Protein AF-A0A7Y0S5S8-F1 (afdb_monomer_lite)

pLDDT: mean 85.51, std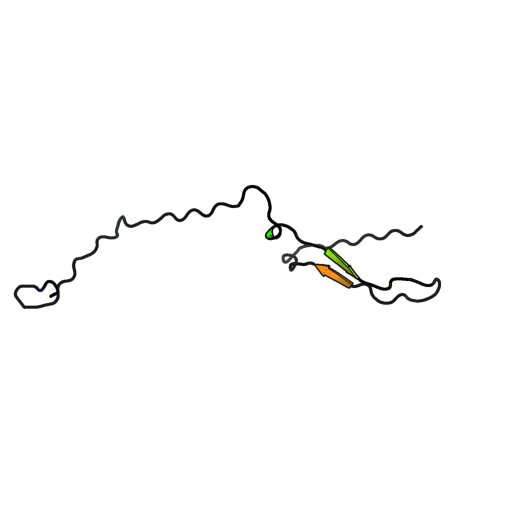 5.91, range [66.75, 93.25]

Secondary structure (DSSP, 8-state):
---B-TT-PBPPP----TT----------SS--GGG---EEEE--S---TTSPPPPPEEEESSPPPTT----------

Foldseek 3Di:
DADADPVRHHDDDPPDCVPVDDDDDDDDDDDDDPVNDKDKDKDADPDDDPPDDGDDIDIDIPDDDPPPDDDDDDDDDD

Organism: Vibrio parahaemolyticus (NCBI:txid670)

Radius of gyration: 31.8 Å; chains: 1; bounding box: 47×38×89 Å

Structure (mmCIF, N/CA/C/O backbone):
data_AF-A0A7Y0S5S8-F1
#
_entry.id   AF-A0A7Y0S5S8-F1
#
loop_
_atom_site.group_PDB
_atom_site.id
_atom_site.type_symbol
_atom_site.label_atom_id
_atom_site.label_alt_id
_atom_site.label_comp_id
_atom_site.label_asym_id
_atom_site.label_entity_id
_atom_site.label_seq_id
_atom_site.pdbx_PDB_ins_code
_atom_site.Cartn_x
_atom_site.Cartn_y
_atom_site.Cartn_z
_atom_site.occupancy
_atom_site.B_iso_or_equiv
_atom_site.auth_seq_id
_atom_site.auth_comp_id
_atom_site.auth_asym_id
_atom_site.auth_atom_id
_atom_site.pdbx_PDB_model_num
ATOM 1 N N . SER A 1 1 ? -14.029 -16.479 54.412 1.00 66.75 1 SER A N 1
ATOM 2 C CA . SER A 1 1 ? -15.389 -17.040 54.440 1.00 66.75 1 SER A CA 1
ATOM 3 C C . SER A 1 1 ? -16.281 -16.184 53.578 1.00 66.75 1 SER A C 1
ATOM 5 O O . SER A 1 1 ? -16.243 -14.975 53.761 1.00 66.75 1 SER A O 1
ATOM 7 N N . GLY A 1 2 ? -16.999 -16.780 52.622 1.00 76.25 2 GLY A N 1
ATOM 8 C CA . GLY A 1 2 ? -18.095 -16.098 51.925 1.00 76.25 2 GLY A CA 1
ATOM 9 C C . GLY A 1 2 ? -19.284 -15.894 52.863 1.00 76.25 2 GLY A C 1
ATOM 10 O O . GLY A 1 2 ? -19.307 -16.479 53.952 1.00 76.25 2 GLY A O 1
ATOM 11 N N . ILE A 1 3 ? -20.240 -15.058 52.467 1.00 81.88 3 ILE A N 1
ATOM 12 C CA . ILE A 1 3 ? -21.486 -14.913 53.216 1.00 81.88 3 ILE A CA 1
ATOM 13 C C . ILE A 1 3 ? -22.370 -16.133 52.900 1.00 81.88 3 ILE A C 1
ATOM 15 O O . ILE A 1 3 ? -22.427 -16.604 51.763 1.00 81.88 3 ILE A O 1
ATOM 19 N N . VAL A 1 4 ? -22.998 -16.701 53.928 1.00 84.25 4 VAL A N 1
ATOM 20 C CA . VAL A 1 4 ? -23.936 -17.827 53.819 1.00 84.25 4 VAL A CA 1
ATOM 21 C C . VAL A 1 4 ? -25.231 -17.479 54.555 1.00 84.25 4 VAL A C 1
ATOM 23 O O . VAL A 1 4 ? -25.195 -16.686 55.499 1.00 84.25 4 VAL A O 1
ATOM 26 N N . ASP A 1 5 ? -26.366 -18.025 54.119 1.00 83.81 5 ASP A N 1
ATOM 27 C CA . ASP A 1 5 ? -27.645 -17.859 54.824 1.00 83.81 5 ASP A CA 1
ATOM 28 C C . ASP A 1 5 ? -27.727 -18.722 56.107 1.00 83.81 5 ASP A C 1
ATOM 30 O O . ASP A 1 5 ? -26.770 -19.404 56.489 1.00 83.81 5 ASP A O 1
ATOM 34 N N . SER A 1 6 ? -28.871 -18.691 56.804 1.00 87.69 6 SER A N 1
ATOM 35 C CA . SER A 1 6 ? -29.099 -19.486 58.025 1.00 87.69 6 SER A CA 1
ATOM 36 C C . SER A 1 6 ? -29.072 -20.999 57.798 1.00 87.69 6 SER A C 1
ATOM 38 O O . SER A 1 6 ? -28.878 -21.747 58.755 1.00 87.69 6 SER A O 1
ATOM 40 N N . ASP A 1 7 ? -29.221 -21.436 56.550 1.00 93.25 7 ASP A N 1
ATOM 41 C CA . ASP A 1 7 ? -29.175 -22.835 56.133 1.00 93.25 7 ASP A CA 1
ATOM 42 C C . ASP A 1 7 ? -27.798 -23.201 55.539 1.00 93.25 7 ASP A C 1
ATOM 44 O O . ASP A 1 7 ? -27.598 -24.306 55.036 1.00 93.25 7 ASP A O 1
ATOM 48 N N . SER A 1 8 ? -26.809 -22.305 55.671 1.00 89.81 8 SER A N 1
ATOM 49 C CA . SER A 1 8 ? -25.435 -22.448 55.171 1.00 89.81 8 SER A CA 1
ATOM 50 C C . SER A 1 8 ? -25.309 -22.518 53.645 1.00 89.81 8 SER A C 1
ATOM 52 O O . SER A 1 8 ? -24.289 -22.993 53.133 1.00 89.81 8 SER A O 1
ATOM 54 N N . ASN A 1 9 ? -26.296 -22.019 52.900 1.00 89.06 9 ASN A N 1
ATOM 55 C CA . ASN A 1 9 ? -26.172 -21.894 51.452 1.00 89.06 9 ASN A CA 1
ATOM 56 C C . ASN A 1 9 ? -25.268 -20.702 51.110 1.00 89.06 9 ASN A C 1
ATOM 58 O O . ASN A 1 9 ? -25.400 -19.649 51.738 1.00 89.06 9 ASN A O 1
ATOM 62 N N . PRO A 1 10 ? -24.368 -20.820 50.115 1.00 84.44 10 PRO A N 1
ATOM 63 C CA . PRO A 1 10 ? -23.595 -19.681 49.637 1.00 84.44 10 PRO A CA 1
ATOM 64 C C . PRO A 1 10 ? -24.541 -18.611 49.093 1.00 84.44 10 PRO A C 1
ATOM 66 O O . PRO A 1 10 ? -25.292 -18.862 48.149 1.00 84.44 10 PRO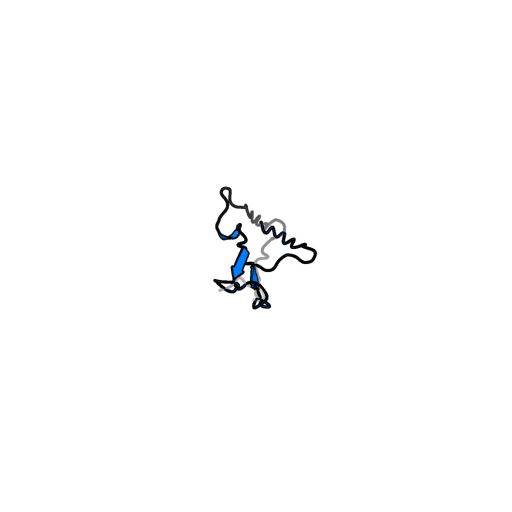 A O 1
ATOM 69 N N . ILE A 1 11 ? -24.483 -17.418 49.682 1.00 78.62 11 ILE A N 1
ATOM 70 C CA . ILE A 1 11 ? -25.160 -16.241 49.149 1.00 78.62 11 ILE A CA 1
ATOM 71 C C . ILE A 1 11 ? -24.128 -15.375 48.437 1.00 78.62 11 ILE A C 1
ATOM 73 O O . ILE A 1 11 ? -23.059 -15.079 48.966 1.00 78.62 11 ILE A O 1
ATOM 77 N N . PHE A 1 12 ? -24.441 -15.009 47.201 1.00 77.88 12 PHE A N 1
ATOM 78 C CA . PHE A 1 12 ? -23.670 -14.032 46.446 1.00 77.88 12 PHE A CA 1
ATOM 79 C C . PHE A 1 12 ? -24.306 -12.663 46.669 1.00 77.88 12 PHE A C 1
ATOM 81 O O . PHE A 1 12 ? -25.530 -12.536 46.570 1.00 77.88 12 PHE A O 1
ATOM 88 N N . GLU A 1 13 ? -23.508 -11.630 46.938 1.00 74.69 13 GLU A N 1
ATOM 89 C CA . GLU A 1 13 ? -24.005 -10.264 46.814 1.00 74.69 13 GLU A CA 1
ATOM 90 C C . GLU A 1 13 ? -24.443 -10.050 45.360 1.00 74.69 13 GLU A C 1
ATOM 92 O O . GLU A 1 13 ? -23.648 -10.177 44.427 1.00 74.69 13 GLU A O 1
ATOM 97 N N . ALA A 1 14 ? -25.724 -9.747 45.149 1.00 75.12 14 ALA A N 1
ATOM 98 C CA . ALA A 1 14 ? -26.206 -9.359 43.835 1.00 75.12 14 ALA A CA 1
ATOM 99 C C . ALA A 1 14 ? -25.561 -8.014 43.466 1.00 75.12 14 ALA A C 1
ATOM 101 O O . ALA A 1 14 ? -25.940 -6.966 43.991 1.00 75.12 14 ALA A O 1
ATOM 102 N N . LEU A 1 15 ? -24.557 -8.045 42.588 1.00 74.00 15 LEU A N 1
ATOM 103 C CA . LEU A 1 15 ? -23.991 -6.834 42.005 1.00 74.00 15 LEU A CA 1
ATOM 104 C C . LEU A 1 15 ? -25.062 -6.204 41.107 1.00 74.00 15 LEU A C 1
ATOM 106 O O . LEU A 1 15 ? -25.437 -6.779 40.088 1.00 74.00 15 LEU A O 1
ATOM 110 N N . ASN A 1 16 ? -25.576 -5.036 41.495 1.00 76.19 16 ASN A N 1
ATOM 111 C CA . ASN A 1 16 ? -26.473 -4.259 40.646 1.00 76.19 16 ASN A CA 1
ATOM 112 C C . ASN A 1 16 ? -25.643 -3.567 39.554 1.00 76.19 16 ASN A C 1
ATOM 114 O O . ASN A 1 16 ? -24.845 -2.677 39.851 1.00 76.19 16 ASN A O 1
ATOM 118 N N . LEU A 1 17 ? -25.827 -4.002 38.307 1.00 79.62 17 LEU A N 1
ATOM 119 C CA . LEU A 1 17 ? -25.123 -3.489 37.129 1.00 79.62 17 LEU A CA 1
ATOM 120 C C . LEU A 1 17 ? -26.036 -2.687 36.194 1.00 79.62 17 LEU A C 1
ATOM 122 O O . LEU A 1 17 ? -25.582 -2.270 35.131 1.00 79.62 17 LEU A O 1
ATOM 126 N N . ASP A 1 18 ? -27.284 -2.418 36.586 1.00 83.38 18 ASP A N 1
ATOM 127 C CA . ASP A 1 18 ? -28.284 -1.750 35.738 1.00 83.38 18 ASP A CA 1
ATOM 128 C C . ASP A 1 18 ? -27.869 -0.314 35.345 1.00 83.38 18 ASP A C 1
ATOM 130 O O . ASP A 1 18 ? -28.434 0.284 34.430 1.00 83.38 18 ASP A O 1
ATOM 134 N N . ASN A 1 19 ? -26.836 0.233 36.000 1.00 72.94 19 ASN A N 1
ATOM 135 C CA . ASN A 1 19 ? -26.212 1.523 35.696 1.00 72.94 19 ASN A CA 1
ATOM 136 C C . ASN A 1 19 ? -24.675 1.456 35.571 1.00 72.94 19 ASN A C 1
ATOM 138 O O . ASN A 1 19 ? -24.009 2.489 35.644 1.00 72.94 19 ASN A O 1
ATOM 142 N N . ALA A 1 20 ? -24.092 0.267 35.403 1.00 79.31 20 ALA A N 1
ATOM 143 C CA . ALA A 1 20 ? -22.652 0.108 35.214 1.00 79.31 20 ALA A CA 1
ATOM 144 C C . ALA A 1 20 ? -22.297 0.265 33.725 1.00 79.31 20 ALA A C 1
ATOM 146 O O . ALA A 1 20 ? -22.255 -0.715 32.984 1.00 79.31 20 ALA A O 1
ATOM 147 N N . PHE A 1 21 ? -22.053 1.501 33.282 1.00 82.12 21 PHE A N 1
ATOM 148 C CA . PHE A 1 21 ? -21.561 1.785 31.933 1.00 82.12 21 PHE A CA 1
ATOM 149 C C . PHE A 1 21 ? -20.125 2.315 31.965 1.00 82.12 21 PHE A C 1
ATOM 151 O O . PHE A 1 21 ? -19.740 3.044 32.880 1.00 82.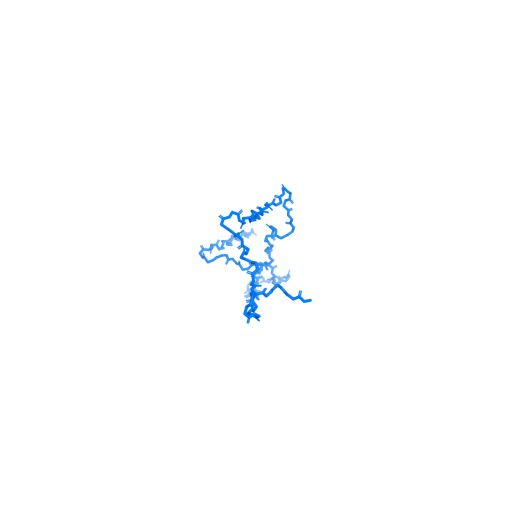12 21 PHE A O 1
ATOM 158 N N . VAL A 1 22 ? -19.344 1.949 30.951 1.00 84.38 22 VAL A N 1
ATOM 159 C CA . VAL A 1 22 ? -18.025 2.522 30.676 1.00 84.38 22 VAL A CA 1
ATOM 160 C C . VAL A 1 22 ? -18.036 3.019 29.238 1.00 84.38 22 VAL A C 1
ATOM 162 O O . VAL A 1 22 ? -18.029 2.223 28.301 1.00 84.38 22 VAL A O 1
ATOM 165 N N . ASP A 1 23 ? -18.040 4.337 29.067 1.00 85.75 23 ASP A N 1
ATOM 166 C CA . ASP A 1 23 ? -17.790 4.969 27.775 1.00 85.75 23 ASP A CA 1
ATOM 167 C C . ASP A 1 23 ? -16.296 4.870 27.455 1.00 85.75 23 ASP A C 1
ATOM 169 O O . ASP A 1 23 ? -15.452 5.347 28.214 1.00 85.75 23 ASP A O 1
ATOM 173 N N . THR A 1 24 ? -15.958 4.241 26.328 1.00 85.25 24 THR A N 1
ATOM 174 C CA . THR A 1 24 ? -14.603 4.290 25.766 1.00 85.25 24 THR A CA 1
ATOM 175 C C . THR A 1 24 ? -14.630 5.193 24.543 1.00 85.25 24 THR A C 1
ATOM 177 O O . THR A 1 24 ? -15.257 4.861 23.540 1.00 85.25 24 THR A O 1
ATOM 180 N N . THR A 1 25 ? -13.950 6.333 24.625 1.00 87.50 25 THR A N 1
ATOM 181 C CA . THR A 1 25 ? -13.788 7.247 23.491 1.00 87.50 25 THR A CA 1
ATOM 182 C C . THR A 1 25 ? -12.507 6.897 22.745 1.00 87.50 25 THR A C 1
ATOM 184 O O . THR A 1 25 ? -11.438 6.846 23.349 1.00 87.50 25 THR A O 1
ATOM 187 N N . ILE A 1 26 ? -12.611 6.680 21.434 1.00 84.62 26 ILE A N 1
ATOM 188 C CA . ILE A 1 26 ? -11.464 6.619 20.524 1.00 84.62 26 ILE A CA 1
ATOM 189 C C . ILE A 1 26 ? -11.445 7.952 19.782 1.00 84.62 26 ILE A C 1
ATOM 191 O O . ILE A 1 26 ? -12.432 8.303 19.134 1.00 84.62 26 ILE A O 1
ATOM 195 N N . SER A 1 27 ? -10.351 8.693 19.914 1.00 90.00 27 SER A N 1
ATOM 196 C CA . SER A 1 27 ? -10.109 9.899 19.128 1.00 90.00 27 SER A CA 1
ATOM 197 C C . SER A 1 27 ? -9.057 9.588 18.085 1.00 90.00 27 SER A C 1
ATOM 199 O O . SER A 1 27 ? -8.062 8.938 18.405 1.00 90.00 27 SER A O 1
ATOM 201 N N . ASP A 1 28 ? -9.296 10.065 16.869 1.00 90.44 28 ASP A N 1
ATOM 202 C CA . ASP A 1 28 ? -8.245 10.129 15.869 1.00 90.44 28 ASP A CA 1
ATOM 203 C C . ASP A 1 28 ? -7.169 11.118 16.309 1.00 90.44 28 ASP A C 1
ATOM 205 O O . ASP A 1 28 ? -7.384 11.977 17.182 1.00 90.44 28 ASP A O 1
ATOM 209 N N . GLU A 1 29 ? -6.001 10.955 15.724 1.00 92.62 29 GLU A N 1
ATOM 210 C CA . GLU A 1 29 ? -4.880 11.835 15.963 1.00 92.62 29 GLU A CA 1
ATOM 211 C C . GLU A 1 29 ? -5.119 13.201 15.236 1.00 92.62 29 GLU A C 1
ATOM 213 O O . GLU A 1 29 ? -6.072 13.354 14.471 1.00 92.62 29 GLU A O 1
ATOM 218 N N . THR A 1 30 ? -4.366 14.260 15.566 1.00 91.94 30 THR A N 1
ATOM 219 C CA . THR A 1 30 ? -4.572 15.606 14.971 1.00 91.94 30 THR A CA 1
ATOM 220 C C . THR A 1 30 ? -3.578 15.994 13.870 1.00 91.94 30 THR A C 1
ATOM 222 O O . THR A 1 30 ? -3.864 16.910 13.098 1.00 91.94 30 THR A O 1
ATOM 225 N N . ASP A 1 31 ? -2.392 15.396 13.881 1.00 92.94 31 ASP A N 1
ATOM 226 C CA . ASP A 1 31 ? -1.282 15.559 12.945 1.00 92.94 31 ASP A CA 1
ATOM 227 C C . ASP A 1 31 ? -0.880 14.220 12.270 1.00 92.94 31 ASP A C 1
ATOM 229 O O . ASP A 1 31 ? -0.178 13.415 12.893 1.00 92.94 31 ASP A O 1
ATOM 233 N N . PRO A 1 32 ? -1.250 14.008 10.991 1.00 88.94 32 PRO A N 1
ATOM 234 C CA . PRO A 1 32 ? -1.140 12.714 10.321 1.00 88.94 32 PRO A CA 1
ATOM 235 C C . PRO A 1 32 ? 0.214 12.023 10.480 1.00 88.94 32 PRO A C 1
ATOM 237 O O . PRO A 1 32 ? 1.276 12.594 10.198 1.00 88.94 32 PRO A O 1
ATOM 240 N N . GLY A 1 33 ? 0.163 10.757 10.879 1.00 88.50 33 GLY A N 1
ATOM 241 C CA . GLY A 1 33 ? 1.315 9.886 11.026 1.00 88.50 33 GLY A CA 1
ATOM 242 C C . GLY A 1 33 ? 1.715 9.190 9.719 1.00 88.50 33 GLY A C 1
ATOM 243 O O . GLY A 1 33 ? 1.032 9.266 8.692 1.00 88.50 33 GLY A O 1
ATOM 244 N N . PRO A 1 34 ? 2.853 8.476 9.711 1.00 84.25 34 PRO A N 1
ATOM 245 C CA . PRO A 1 34 ? 3.243 7.635 8.578 1.00 84.25 34 PRO A CA 1
ATOM 246 C C . PRO A 1 34 ? 2.201 6.556 8.234 1.00 84.25 34 PRO A C 1
ATOM 248 O O . PRO A 1 34 ? 2.112 6.158 7.075 1.00 84.25 34 PRO A O 1
ATOM 251 N N . GLU A 1 35 ? 1.411 6.105 9.205 1.00 85.62 35 GLU A N 1
ATOM 252 C CA . GLU A 1 35 ? 0.274 5.195 9.033 1.00 85.62 35 GLU A CA 1
ATOM 253 C C . GLU A 1 35 ? -0.852 5.766 8.155 1.00 85.62 35 GLU A C 1
ATOM 255 O O . GLU A 1 35 ? -1.597 4.992 7.554 1.00 85.62 35 GLU A O 1
ATOM 260 N N . ASP A 1 36 ? -0.935 7.091 8.014 1.00 86.94 36 ASP A N 1
ATOM 261 C CA . ASP A 1 36 ? -1.932 7.774 7.181 1.00 86.94 36 ASP A CA 1
ATOM 262 C C . ASP A 1 36 ? -1.465 7.962 5.730 1.00 86.94 36 ASP A C 1
ATOM 264 O O . ASP A 1 36 ? -2.193 8.485 4.880 1.00 86.94 36 ASP A O 1
ATOM 268 N N . THR A 1 37 ? -0.234 7.548 5.419 1.00 86.00 37 THR A N 1
ATOM 269 C CA . THR A 1 37 ? 0.389 7.780 4.116 1.00 86.00 37 THR A CA 1
ATOM 270 C C . THR A 1 37 ? 0.563 6.484 3.334 1.00 86.00 37 THR A C 1
ATOM 272 O O . THR A 1 37 ? 1.373 5.629 3.680 1.00 86.00 37 THR A O 1
ATOM 275 N N . VAL A 1 38 ? -0.104 6.388 2.181 1.00 87.56 38 VAL A N 1
ATOM 276 C CA . VAL A 1 38 ? 0.132 5.305 1.216 1.00 87.56 38 VAL A CA 1
ATOM 277 C C . VAL A 1 38 ? 1.237 5.708 0.242 1.00 87.56 38 VAL A C 1
ATOM 279 O O . VAL A 1 38 ? 1.151 6.737 -0.430 1.00 87.56 38 VAL A O 1
ATOM 282 N N . THR A 1 39 ? 2.265 4.870 0.117 1.00 88.31 39 THR A N 1
ATOM 283 C CA . THR A 1 39 ? 3.386 5.099 -0.806 1.00 88.31 39 THR A CA 1
ATOM 284 C C . THR A 1 39 ? 3.227 4.269 -2.076 1.00 88.31 39 THR A C 1
ATOM 286 O O . THR A 1 39 ? 2.938 3.074 -2.016 1.00 88.31 39 THR A O 1
ATOM 289 N N . VAL A 1 40 ? 3.477 4.882 -3.237 1.00 89.31 40 VAL A N 1
ATOM 290 C CA . VAL A 1 40 ? 3.519 4.198 -4.539 1.00 89.31 40 VAL A CA 1
ATOM 291 C C . VAL A 1 40 ? 4.964 4.115 -5.014 1.00 89.31 40 VAL A C 1
ATOM 293 O O . VAL A 1 40 ? 5.636 5.134 -5.155 1.00 89.31 40 VAL A O 1
ATOM 296 N N . THR A 1 41 ? 5.437 2.903 -5.290 1.00 91.00 41 THR A N 1
ATOM 297 C CA . THR A 1 41 ? 6.780 2.659 -5.832 1.00 91.00 41 THR A CA 1
ATOM 298 C C . THR A 1 41 ? 6.672 2.068 -7.230 1.00 91.00 41 THR A C 1
ATOM 300 O O . THR A 1 41 ? 5.886 1.150 -7.450 1.00 91.00 41 THR A O 1
ATOM 303 N N . MET A 1 42 ? 7.475 2.572 -8.168 1.00 91.31 42 MET A N 1
ATOM 304 C CA . MET A 1 42 ? 7.609 2.021 -9.515 1.00 91.31 42 MET A CA 1
ATOM 305 C C . MET A 1 42 ? 9.045 1.542 -9.720 1.00 91.31 42 MET A C 1
ATOM 307 O O . MET A 1 42 ? 9.991 2.312 -9.558 1.00 91.31 42 MET A O 1
ATOM 311 N N . THR A 1 43 ? 9.209 0.274 -10.076 1.00 92.50 43 THR A N 1
ATOM 312 C CA . THR A 1 43 ? 10.502 -0.334 -10.399 1.00 92.50 43 THR A CA 1
ATOM 313 C C . THR A 1 43 ? 10.495 -0.840 -11.831 1.00 92.50 43 T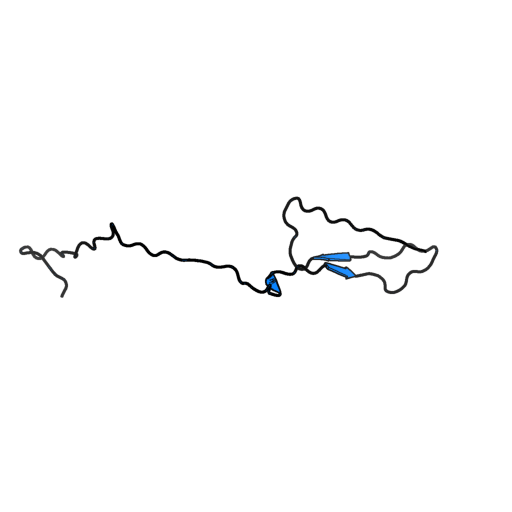HR A C 1
ATOM 315 O O . THR A 1 43 ? 9.457 -1.210 -12.370 1.00 92.50 4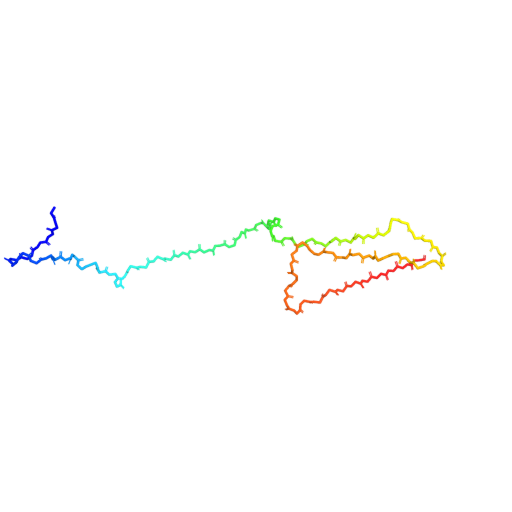3 THR A O 1
ATOM 318 N N . GLY A 1 44 ? 11.656 -0.838 -12.471 1.00 91.31 44 GLY A N 1
ATOM 319 C CA . GLY A 1 44 ? 11.821 -1.353 -13.822 1.00 91.31 44 GLY A CA 1
ATOM 320 C C . GLY A 1 44 ? 13.226 -1.089 -14.350 1.00 91.31 44 GLY A C 1
ATOM 321 O O . GLY A 1 44 ? 14.114 -0.717 -13.574 1.00 91.31 44 GLY A O 1
ATOM 322 N N . PRO A 1 45 ? 13.459 -1.307 -15.650 1.00 91.62 45 PRO A N 1
ATOM 323 C CA . PRO A 1 45 ? 14.780 -1.164 -16.244 1.00 91.62 45 PRO A CA 1
ATOM 324 C C . PRO A 1 45 ? 15.297 0.279 -16.143 1.00 91.62 45 PRO A C 1
ATOM 326 O O . PRO A 1 45 ? 14.586 1.240 -16.432 1.00 91.62 45 PRO A O 1
ATOM 329 N N . ALA A 1 46 ? 16.566 0.416 -15.743 1.00 89.44 46 ALA A N 1
ATOM 330 C CA . ALA A 1 46 ? 17.235 1.710 -15.575 1.00 89.44 46 ALA A CA 1
ATOM 331 C C . ALA A 1 46 ? 17.549 2.407 -16.908 1.00 89.44 46 ALA A C 1
ATOM 333 O O . ALA A 1 46 ? 17.689 3.624 -16.952 1.00 89.44 46 ALA A O 1
ATOM 334 N N . ASN A 1 47 ? 17.678 1.629 -17.984 1.00 87.62 47 ASN A N 1
ATOM 335 C CA . ASN A 1 47 ? 17.917 2.119 -19.333 1.00 87.62 47 ASN A CA 1
ATOM 336 C C . ASN A 1 47 ? 17.003 1.370 -20.295 1.00 87.62 47 ASN A C 1
ATOM 338 O O . ASN A 1 47 ? 16.764 0.173 -20.127 1.00 87.62 47 ASN A O 1
ATOM 342 N N . VAL A 1 48 ? 16.546 2.074 -21.319 1.00 89.56 48 VAL A N 1
ATOM 343 C CA . VAL A 1 48 ? 15.743 1.525 -22.409 1.00 89.56 48 VAL A CA 1
ATOM 344 C C . VAL A 1 48 ? 16.457 1.828 -23.722 1.00 89.56 48 VAL A C 1
ATOM 346 O O . VAL A 1 48 ? 17.071 2.886 -23.859 1.00 89.56 48 VAL A O 1
ATOM 349 N N . VAL A 1 49 ? 16.431 0.882 -24.659 1.00 91.06 49 VAL A N 1
ATOM 350 C CA . VAL A 1 49 ? 17.054 1.022 -25.981 1.00 91.06 49 VAL A CA 1
ATOM 351 C C . VAL A 1 49 ? 15.951 1.161 -27.020 1.00 91.06 49 VAL A C 1
ATOM 353 O O . VAL A 1 49 ? 14.959 0.437 -26.981 1.00 91.06 49 VAL A O 1
ATOM 356 N N . GLU A 1 50 ? 16.109 2.114 -27.935 1.00 88.38 50 GLU A N 1
ATOM 357 C CA . GLU A 1 50 ? 15.140 2.341 -29.003 1.00 88.38 50 GLU A CA 1
ATOM 358 C C . GLU A 1 50 ? 15.079 1.143 -29.959 1.00 88.38 50 GLU A C 1
ATOM 360 O O . GLU A 1 50 ? 16.104 0.598 -30.364 1.00 88.38 50 GLU A O 1
ATOM 365 N N . GLY A 1 51 ? 13.861 0.752 -30.334 1.00 89.38 51 GLY A N 1
ATOM 366 C CA . GLY A 1 51 ? 13.611 -0.382 -31.224 1.00 89.38 51 GLY A CA 1
ATOM 367 C C . GLY A 1 51 ? 13.509 -1.731 -30.511 1.00 89.38 51 GLY A C 1
ATOM 368 O O . GLY A 1 51 ? 12.989 -2.674 -31.108 1.00 89.38 51 GLY A O 1
ATOM 369 N N . ASP A 1 52 ? 13.905 -1.807 -29.239 1.00 90.62 52 ASP A N 1
ATOM 370 C CA . ASP A 1 52 ? 13.761 -3.005 -28.415 1.00 90.62 52 ASP A CA 1
ATOM 371 C C . ASP A 1 52 ? 12.492 -2.955 -27.553 1.00 90.62 52 ASP A C 1
ATOM 373 O O . ASP A 1 52 ? 11.998 -1.897 -27.158 1.00 90.62 52 ASP A O 1
ATOM 377 N N . THR A 1 53 ? 11.958 -4.134 -27.226 1.00 87.56 53 THR A N 1
ATOM 378 C CA . THR A 1 53 ? 10.894 -4.247 -26.218 1.00 87.56 53 THR A CA 1
ATOM 379 C C . THR A 1 53 ? 11.512 -4.118 -24.828 1.00 87.56 53 THR A C 1
ATOM 381 O O . THR A 1 53 ? 12.413 -4.880 -24.476 1.00 87.56 53 THR A O 1
ATOM 384 N N . THR A 1 54 ? 11.036 -3.161 -24.029 1.00 89.81 54 THR A N 1
ATOM 385 C CA . THR A 1 54 ? 11.494 -2.980 -22.645 1.00 89.81 54 THR A CA 1
ATOM 386 C C . THR A 1 54 ? 11.041 -4.141 -21.764 1.00 89.81 54 THR A C 1
ATOM 388 O O . THR A 1 54 ? 9.978 -4.715 -21.992 1.00 89.81 54 THR A O 1
ATOM 391 N N . THR A 1 55 ? 11.802 -4.457 -20.714 1.00 90.31 55 THR A N 1
ATOM 392 C CA . THR A 1 55 ? 11.310 -5.360 -19.664 1.00 90.31 55 THR A CA 1
ATOM 393 C C . THR A 1 55 ? 10.208 -4.692 -18.845 1.00 90.31 55 THR A C 1
ATOM 395 O O . THR A 1 55 ? 10.083 -3.466 -18.842 1.00 90.31 55 THR A O 1
ATOM 398 N N . ASP A 1 56 ? 9.443 -5.501 -18.119 1.00 91.62 56 ASP A N 1
ATOM 399 C CA . ASP A 1 56 ? 8.303 -5.033 -17.336 1.00 91.62 56 ASP A CA 1
ATOM 400 C C . ASP A 1 56 ? 8.688 -3.978 -16.289 1.00 91.62 56 ASP A C 1
ATOM 402 O O . ASP A 1 56 ? 9.748 -4.039 -15.654 1.00 91.62 56 ASP A O 1
ATOM 406 N N . TYR A 1 57 ? 7.770 -3.036 -16.079 1.00 89.62 57 TYR A N 1
ATOM 407 C CA . TYR A 1 57 ? 7.756 -2.160 -14.915 1.00 89.62 57 TYR A CA 1
ATOM 408 C C . TYR A 1 57 ? 6.742 -2.690 -13.902 1.00 89.62 57 TYR A C 1
ATOM 410 O O . TYR A 1 57 ? 5.627 -3.066 -14.261 1.00 89.62 57 TYR A O 1
ATOM 418 N N . THR A 1 58 ? 7.116 -2.692 -12.628 1.00 90.75 58 THR A N 1
ATOM 419 C CA . THR A 1 58 ? 6.256 -3.112 -11.521 1.00 90.75 58 THR A CA 1
ATOM 420 C C . THR A 1 58 ? 5.877 -1.901 -10.682 1.00 90.75 58 THR A C 1
ATOM 422 O O . THR A 1 58 ? 6.745 -1.139 -10.262 1.00 90.75 58 THR A O 1
ATOM 425 N N . VAL A 1 59 ? 4.581 -1.737 -10.415 1.00 89.00 59 VAL A N 1
ATOM 426 C CA . VAL A 1 59 ? 4.059 -0.725 -9.489 1.00 89.00 59 VAL A CA 1
ATOM 427 C C . VAL A 1 59 ? 3.562 -1.423 -8.229 1.00 89.00 59 VAL A C 1
ATOM 429 O O . VAL A 1 59 ? 2.758 -2.351 -8.314 1.00 89.00 59 VAL A O 1
ATOM 432 N N . THR A 1 60 ? 4.021 -0.975 -7.064 1.00 90.38 60 THR A N 1
ATOM 433 C CA . THR A 1 60 ? 3.619 -1.510 -5.758 1.00 90.38 60 THR A CA 1
ATOM 434 C C . THR A 1 60 ? 3.102 -0.397 -4.859 1.00 90.38 60 THR A C 1
ATOM 436 O O . THR A 1 60 ? 3.754 0.641 -4.723 1.00 90.38 60 THR A O 1
ATOM 439 N N . LEU A 1 61 ? 1.955 -0.630 -4.223 1.00 90.06 61 LEU A N 1
ATOM 440 C CA . LEU A 1 61 ? 1.447 0.204 -3.138 1.00 90.06 61 LEU A CA 1
ATOM 441 C C . LEU A 1 61 ? 1.944 -0.365 -1.805 1.00 90.06 61 LEU A C 1
ATOM 443 O O . LEU A 1 61 ? 2.045 -1.587 -1.672 1.00 90.06 61 LEU A O 1
ATOM 447 N N . SER A 1 62 ? 2.247 0.503 -0.837 1.00 91.06 62 SER A N 1
ATOM 448 C CA . SER A 1 62 ? 2.585 0.084 0.533 1.00 91.06 62 SER A CA 1
ATOM 449 C C . SER A 1 62 ? 1.450 -0.701 1.185 1.00 91.06 62 SER A C 1
ATOM 451 O O . SER A 1 62 ? 1.698 -1.678 1.885 1.00 91.06 62 SER A O 1
ATOM 453 N N . ASP A 1 63 ? 0.216 -0.312 0.871 1.00 89.75 63 ASP A N 1
ATOM 454 C CA . ASP A 1 63 ? -1.001 -0.854 1.449 1.00 89.75 63 ASP A CA 1
ATOM 455 C C . ASP A 1 63 ? -1.975 -1.262 0.341 1.00 89.75 63 ASP A C 1
ATOM 457 O O . ASP A 1 63 ? -2.019 -0.632 -0.725 1.00 89.75 63 ASP A O 1
ATOM 461 N N . PRO A 1 64 ? -2.760 -2.331 0.550 1.00 85.94 64 PRO A N 1
ATOM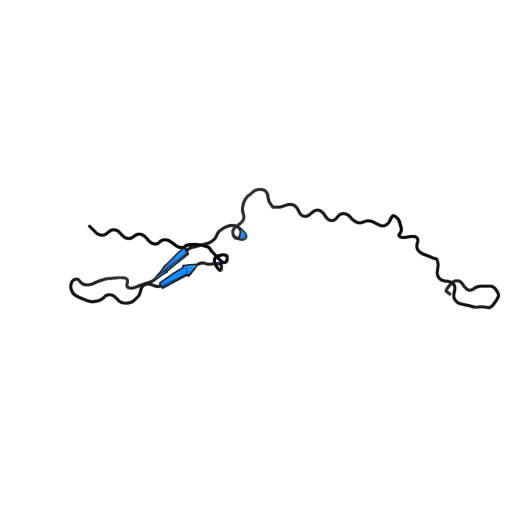 462 C CA . PRO A 1 64 ? -3.736 -2.763 -0.433 1.00 85.94 64 PRO A CA 1
ATOM 463 C C . PRO A 1 64 ? -4.761 -1.656 -0.680 1.00 85.94 64 PRO A C 1
ATOM 465 O O . PRO A 1 64 ? -5.370 -1.125 0.248 1.00 85.94 64 PRO A O 1
ATOM 468 N N . ALA A 1 65 ? -4.986 -1.340 -1.955 1.00 84.38 65 ALA A N 1
ATOM 469 C CA . ALA A 1 65 ? -6.040 -0.414 -2.326 1.00 84.38 65 ALA A CA 1
ATOM 470 C C . ALA A 1 65 ? -7.406 -0.979 -1.885 1.00 84.38 65 ALA A C 1
ATOM 472 O O . ALA A 1 65 ? -7.665 -2.173 -2.088 1.00 84.38 65 ALA A O 1
ATOM 473 N N . PRO A 1 66 ? -8.297 -0.148 -1.319 1.00 86.81 66 PRO A N 1
ATOM 474 C CA . PRO A 1 66 ? -9.666 -0.552 -1.040 1.00 86.81 66 PRO A CA 1
ATOM 475 C C . PRO A 1 66 ? -10.362 -1.142 -2.276 1.00 86.81 66 PRO A C 1
ATOM 477 O O . PRO A 1 66 ? -10.092 -0.770 -3.421 1.00 86.81 66 PRO A O 1
ATOM 480 N N . VAL A 1 67 ? -11.300 -2.067 -2.057 1.00 91.12 67 VAL A N 1
ATOM 481 C CA . VAL A 1 67 ? -12.072 -2.660 -3.159 1.00 91.12 67 VAL A CA 1
ATOM 482 C C . VAL A 1 67 ? -12.857 -1.559 -3.877 1.00 91.12 67 VAL A C 1
ATOM 484 O O . VAL A 1 67 ? -13.616 -0.822 -3.254 1.00 91.12 67 VAL A O 1
ATOM 487 N N . GLY A 1 68 ? -12.686 -1.460 -5.197 1.00 87.12 68 GLY A N 1
ATOM 488 C CA . GLY A 1 68 ? -13.318 -0.426 -6.024 1.00 87.12 68 GLY A CA 1
ATOM 489 C C . GLY A 1 68 ? -12.454 0.815 -6.269 1.00 87.12 68 GLY A C 1
ATOM 490 O O . GLY A 1 68 ? -12.863 1.683 -7.040 1.00 87.12 68 GLY A O 1
ATOM 491 N N . SER A 1 69 ? -11.256 0.899 -5.684 1.00 86.12 69 SER A N 1
ATOM 492 C CA . SER A 1 69 ? -10.274 1.924 -6.043 1.00 86.12 69 SER A CA 1
ATOM 493 C C . SER A 1 69 ? -9.801 1.767 -7.495 1.00 86.12 69 SER A C 1
ATOM 495 O O . SER A 1 69 ? -9.580 0.656 -7.977 1.00 86.12 69 SER A O 1
ATOM 497 N N . ILE A 1 70 ? -9.615 2.894 -8.189 1.00 84.69 70 ILE A N 1
ATOM 498 C CA . ILE A 1 70 ? -9.085 2.945 -9.559 1.00 84.69 70 ILE A CA 1
ATOM 499 C C . ILE A 1 70 ? -7.675 3.532 -9.509 1.00 84.69 70 ILE A C 1
ATOM 501 O O . ILE A 1 70 ? -7.491 4.672 -9.088 1.00 84.69 70 ILE A O 1
ATOM 505 N N . VAL A 1 71 ? -6.686 2.771 -9.979 1.00 79.12 71 VAL A N 1
ATOM 506 C CA . VAL A 1 71 ? -5.312 3.258 -10.163 1.00 79.12 71 VAL A CA 1
ATOM 507 C C . VAL A 1 71 ? -5.153 3.718 -11.610 1.00 79.12 71 VAL A C 1
ATOM 509 O O . VAL A 1 71 ? -5.352 2.934 -12.534 1.00 79.12 71 VAL A O 1
ATOM 512 N N . THR A 1 72 ? -4.804 4.991 -11.813 1.00 84.38 72 THR A N 1
ATOM 513 C CA . THR A 1 72 ? -4.594 5.574 -13.148 1.00 84.38 72 THR A CA 1
ATOM 514 C C . THR A 1 72 ? -3.121 5.915 -13.332 1.00 84.38 72 THR A C 1
ATOM 516 O O . THR A 1 72 ? -2.583 6.728 -12.586 1.00 84.38 72 THR A O 1
ATOM 519 N N . LEU A 1 73 ? -2.477 5.314 -14.335 1.00 81.12 73 LEU A N 1
ATOM 520 C CA . LEU A 1 73 ? -1.095 5.608 -14.714 1.00 81.12 73 LEU A CA 1
ATOM 521 C C . LEU A 1 73 ? -1.082 6.374 -16.040 1.00 81.12 73 LEU A C 1
ATOM 523 O O . LEU A 1 73 ? -1.567 5.871 -17.051 1.00 81.12 73 LEU A O 1
ATOM 527 N N . ALA A 1 74 ? -0.520 7.582 -16.033 1.00 84.44 74 ALA A N 1
ATOM 528 C CA . ALA A 1 74 ? -0.299 8.388 -17.229 1.00 84.44 74 ALA A CA 1
ATOM 529 C C . ALA A 1 74 ? 1.205 8.488 -17.510 1.00 84.44 74 ALA A C 1
ATOM 531 O O . ALA A 1 74 ? 1.989 8.758 -16.603 1.00 84.44 74 ALA A O 1
ATOM 532 N N . TYR A 1 75 ? 1.598 8.282 -18.766 1.00 77.19 75 TYR A N 1
ATOM 533 C CA . TYR A 1 75 ? 2.985 8.372 -19.215 1.00 77.19 75 TYR A CA 1
ATOM 534 C C . TYR A 1 75 ? 3.089 9.343 -20.393 1.00 77.19 75 TYR A C 1
ATOM 536 O O . TYR A 1 75 ? 2.241 9.333 -21.286 1.00 77.19 75 TYR A O 1
ATOM 544 N N . SER A 1 76 ? 4.130 10.175 -20.399 1.00 77.12 76 SER A N 1
ATOM 545 C CA . SER A 1 76 ? 4.465 11.076 -21.502 1.00 77.12 76 SER A CA 1
ATOM 546 C C . SER A 1 76 ? 5.932 10.904 -21.871 1.00 77.12 76 SER A C 1
ATOM 548 O O . SER A 1 76 ? 6.789 10.926 -20.990 1.00 77.12 76 SER A O 1
ATOM 550 N N . TYR A 1 77 ? 6.208 10.790 -23.165 1.00 73.44 77 TYR A N 1
ATOM 551 C CA . TYR A 1 77 ? 7.551 10.759 -23.735 1.00 73.44 77 TYR A CA 1
ATOM 552 C C . TYR A 1 77 ? 7.687 11.919 -24.727 1.00 73.44 77 TYR A C 1
ATOM 554 O O . TYR A 1 77 ? 6.707 12.254 -25.396 1.00 73.44 77 TYR A O 1
ATOM 562 N N . THR A 1 78 ? 8.861 12.549 -24.780 1.00 71.12 78 THR A N 1
ATOM 563 C CA . THR A 1 78 ? 9.190 13.641 -25.716 1.00 71.12 78 THR A CA 1
ATOM 564 C C . THR A 1 78 ? 10.122 13.159 -26.803 1.00 71.12 78 THR A C 1
ATOM 566 O O . THR A 1 78 ? 11.125 12.520 -26.417 1.00 71.12 78 THR A O 1
#

Sequence (78 aa):
SGIVDSDSNPIFEALNLDNAFVDTTISDETDPGPEDTVTVTMTGPANVVEGDTTTDYTVTLSDPAPVGSIVTLAYSYT